Protein AF-A0A223D0R8-F1 (afdb_monomer)

Secondary structure (DSSP, 8-state):
--HHHHHHHHHHHHHHHHHHHHHHHHHHHHHHHHHHH--SEEEEEEETTEEEEEEETTTHHHHHHHHHHHTTPEEEEEETTEEEEE-TTS-EEEEEEEE-SSSEEEEEEEPPPP------

Mean predicted aligned error: 9.28 Å

Radius of gyration: 18.67 Å; Cα contacts (8 Å, |Δi|>4): 162; chains: 1; bounding box: 34×55×40 Å

Nearest PDB structures (foldseek):
  2l8o-assembly1_A  TM=3.567E-01  e=1.574E-01  Cytophaga hutchinsonii ATCC 33406
  3h0w-assembly1_A  TM=5.006E-01  e=3.393E+00  Homo sapiens
  3ep5-assembly1_A  TM=4.896E-01  e=4.773E+00  Homo sapiens
  3ep3-assembly1_A  TM=4.306E-01  e=7.106E+00  Homo sapiens
  1i7c-assembly1_A  TM=3.889E-01  e=9.443E+00  Homo sapiens

Foldseek 3Di:
DPVVVVVVVVVVVVVVVVVVVVLVVLVVVQVVVCVVVVPQKDWRDDDPFWTKMKGWPVCQVVVVQVVVVVVQWHWDDDDPQKTWTAHPVGDIKIKGWADDDPTIIMIITTHPDPPPCPDD

Sequence (120 aa):
MVKKCTGVILLVVILLAIGLMFAMANQKFAAGVALFTGAEQVLVAESEHGSTYLVRAEQGMEWIKAHLAEQGWAYTDQMGAELLFERADGQRLHASVRRWARYFQEVQIEIPEAVTSTGM

Structure (mmCIF, N/CA/C/O backbone):
data_AF-A0A223D0R8-F1
#
_entry.id   AF-A0A223D0R8-F1
#
loop_
_atom_site.group_PDB
_atom_site.id
_atom_site.type_symbol
_atom_site.label_atom_id
_atom_site.label_alt_id
_atom_site.label_comp_id
_atom_site.label_asym_id
_atom_site.label_entity_id
_atom_site.label_seq_id
_atom_site.pdbx_PDB_ins_code
_atom_site.Cartn_x
_atom_site.Cartn_y
_atom_site.Cartn_z
_atom_site.occupancy
_atom_site.B_iso_or_equiv
_atom_site.auth_seq_id
_atom_site.auth_comp_id
_atom_site.auth_asym_id
_atom_site.auth_atom_id
_atom_site.pdbx_PDB_model_num
ATOM 1 N N . MET A 1 1 ? 7.899 42.728 -20.635 1.00 50.47 1 MET A N 1
ATOM 2 C CA . MET A 1 1 ? 7.835 42.012 -19.337 1.00 50.47 1 MET A CA 1
ATOM 3 C C . MET A 1 1 ? 7.552 40.502 -19.435 1.00 50.47 1 MET A C 1
ATOM 5 O O . MET A 1 1 ? 7.540 39.854 -18.403 1.00 50.47 1 MET A O 1
ATOM 9 N N . VAL A 1 2 ? 7.423 39.896 -20.627 1.00 55.12 2 VAL A N 1
ATOM 10 C CA . VAL A 1 2 ? 6.989 38.484 -20.776 1.00 55.12 2 VAL A CA 1
ATOM 11 C C . VAL A 1 2 ? 8.133 37.449 -20.672 1.00 55.12 2 VAL A C 1
ATOM 13 O O . VAL A 1 2 ? 7.915 36.338 -20.204 1.00 55.12 2 VAL A O 1
ATOM 16 N N . LYS A 1 3 ? 9.382 37.814 -21.010 1.00 54.81 3 LYS A N 1
ATOM 17 C CA . LYS A 1 3 ? 10.530 36.876 -21.055 1.00 54.81 3 LYS A CA 1
ATOM 18 C C . LYS A 1 3 ? 10.993 36.324 -19.694 1.00 54.81 3 LYS A C 1
ATOM 20 O O . LYS A 1 3 ? 11.609 35.266 -19.658 1.00 54.81 3 LYS A O 1
ATOM 25 N N . LYS A 1 4 ? 10.720 37.016 -18.579 1.00 55.34 4 LYS A N 1
ATOM 26 C CA . LYS A 1 4 ? 11.151 36.567 -17.237 1.00 55.34 4 LYS A CA 1
ATOM 27 C C . LYS A 1 4 ? 10.276 35.435 -16.682 1.00 55.34 4 LYS A C 1
ATOM 29 O O . LYS A 1 4 ? 10.776 34.607 -15.933 1.00 55.34 4 LYS A O 1
ATOM 34 N N . CYS A 1 5 ? 9.007 35.357 -17.090 1.00 60.81 5 CYS A N 1
ATOM 35 C CA . CYS A 1 5 ? 8.093 34.304 -16.635 1.00 60.81 5 CYS A CA 1
ATOM 36 C C . CYS A 1 5 ? 8.374 32.959 -17.320 1.00 60.81 5 CYS A C 1
ATOM 38 O O . CYS A 1 5 ? 8.237 31.914 -16.697 1.00 60.81 5 CYS A O 1
ATOM 40 N N . THR A 1 6 ? 8.842 32.970 -18.572 1.00 71.38 6 THR A N 1
ATOM 41 C CA . THR A 1 6 ? 9.115 31.744 -19.338 1.00 71.38 6 THR A CA 1
ATOM 42 C C . THR A 1 6 ? 10.253 30.917 -18.733 1.00 71.38 6 THR A C 1
ATOM 44 O O . THR A 1 6 ? 10.165 29.694 -18.698 1.00 71.38 6 THR A O 1
ATOM 47 N N . GLY A 1 7 ? 11.293 31.574 -18.204 1.00 76.56 7 GLY A N 1
ATOM 48 C CA . GLY A 1 7 ? 12.410 30.895 -17.537 1.00 76.56 7 GLY A CA 1
ATOM 49 C C . GLY A 1 7 ? 12.016 30.238 -16.211 1.00 76.56 7 GLY A C 1
ATOM 50 O O . GLY A 1 7 ? 12.454 29.128 -15.927 1.00 76.56 7 GLY A O 1
ATOM 51 N N . VAL A 1 8 ? 11.142 30.883 -15.431 1.00 81.88 8 VAL A N 1
ATOM 52 C CA . VAL A 1 8 ? 10.629 30.324 -14.168 1.00 81.88 8 VAL A CA 1
ATOM 53 C C . VAL A 1 8 ? 9.711 29.133 -14.438 1.00 81.88 8 VAL A C 1
ATOM 55 O O . VAL A 1 8 ? 9.850 28.102 -13.790 1.00 81.88 8 VAL A O 1
ATOM 58 N N . ILE A 1 9 ? 8.830 29.233 -15.438 1.00 84.25 9 ILE A N 1
ATOM 59 C CA . ILE A 1 9 ? 7.956 28.121 -15.842 1.00 84.25 9 ILE A CA 1
ATOM 60 C C . ILE A 1 9 ? 8.793 26.917 -16.293 1.00 84.25 9 ILE A C 1
ATOM 62 O O . ILE A 1 9 ? 8.538 25.800 -15.854 1.00 84.25 9 ILE A O 1
ATOM 66 N N . LEU A 1 10 ? 9.826 27.137 -17.113 1.00 86.50 10 LEU A N 1
ATOM 67 C CA . LEU A 1 10 ? 10.715 26.064 -17.562 1.00 86.50 10 LEU A CA 1
ATOM 68 C C . LEU A 1 10 ? 11.435 25.385 -16.387 1.00 86.50 10 LEU A C 1
ATOM 70 O O . LEU A 1 10 ? 11.504 24.159 -16.341 1.00 86.50 10 LEU A O 1
ATOM 74 N N . LEU A 1 11 ? 11.931 26.164 -15.421 1.00 86.06 11 LEU A N 1
ATOM 75 C CA . LEU A 1 11 ? 12.580 25.628 -14.224 1.00 86.06 11 LEU A CA 1
ATOM 76 C C . LEU A 1 11 ? 11.616 24.774 -13.388 1.00 86.06 11 LEU A C 1
ATOM 78 O O . LEU A 1 11 ? 11.981 23.676 -12.978 1.00 86.06 11 LEU A O 1
ATOM 82 N N . VAL A 1 12 ? 10.383 25.241 -13.174 1.00 87.19 12 VAL A N 1
ATOM 83 C CA . VAL A 1 12 ? 9.355 24.485 -12.441 1.00 87.19 12 VAL A CA 1
ATOM 84 C C . VAL A 1 12 ? 9.051 23.162 -13.141 1.00 87.19 12 VAL A C 1
ATOM 86 O O . VAL A 1 12 ? 9.009 22.125 -12.487 1.00 87.19 12 VAL A O 1
ATOM 89 N N . VAL 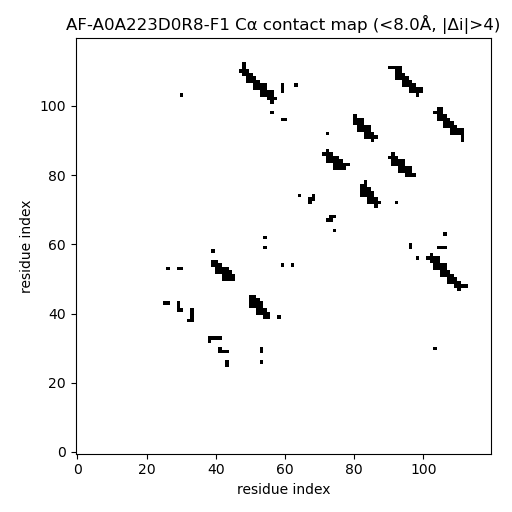A 1 13 ? 8.918 23.162 -14.469 1.00 86.62 13 VAL A N 1
ATOM 90 C CA . VAL A 1 13 ? 8.682 21.931 -15.240 1.00 86.62 13 VAL A CA 1
ATOM 91 C C . VAL A 1 13 ? 9.843 20.942 -15.094 1.00 86.62 13 VAL A C 1
ATOM 93 O O . VAL A 1 13 ? 9.603 19.751 -14.905 1.00 86.62 13 VAL A O 1
ATOM 96 N N . ILE A 1 14 ? 11.093 21.415 -15.128 1.00 86.69 14 ILE A N 1
ATOM 97 C CA . ILE A 1 14 ? 12.275 20.559 -14.928 1.00 86.69 14 ILE A CA 1
ATOM 98 C C . ILE A 1 14 ? 12.273 19.952 -13.522 1.00 86.69 14 ILE A C 1
ATOM 100 O O . ILE A 1 14 ? 12.487 18.750 -13.376 1.00 86.69 14 ILE A O 1
ATOM 104 N N . LEU A 1 15 ? 11.999 20.756 -12.494 1.00 86.12 15 LEU A N 1
ATOM 105 C CA . LEU A 1 15 ? 11.946 20.279 -11.111 1.00 86.12 15 LEU A CA 1
ATOM 106 C C . LEU A 1 15 ? 10.835 19.239 -10.909 1.00 86.12 15 LEU A C 1
ATOM 108 O O . LEU A 1 15 ? 11.077 18.204 -10.289 1.00 86.12 15 LEU A O 1
ATOM 112 N N . LEU A 1 16 ? 9.655 19.460 -11.498 1.00 81.12 16 LEU A N 1
ATOM 113 C CA . LEU A 1 16 ? 8.557 18.490 -11.483 1.00 81.12 16 LEU A CA 1
ATOM 114 C C . LEU A 1 16 ? 8.941 17.183 -12.190 1.00 81.12 16 LEU A C 1
ATOM 116 O O . LEU A 1 16 ? 8.691 16.102 -11.662 1.00 81.12 16 LEU A O 1
ATOM 120 N N . ALA A 1 17 ? 9.592 17.266 -13.354 1.00 77.94 17 ALA A N 1
ATOM 121 C CA . ALA A 1 17 ? 10.035 16.088 -14.097 1.00 77.94 17 ALA A CA 1
ATOM 122 C C . ALA A 1 17 ? 11.076 15.269 -13.317 1.00 77.94 17 ALA A C 1
ATOM 124 O O . ALA A 1 17 ? 10.998 14.041 -13.288 1.00 77.94 17 ALA A O 1
ATOM 125 N N . ILE A 1 18 ? 12.023 15.935 -12.647 1.00 81.25 18 ILE A N 1
ATOM 126 C CA . ILE A 1 18 ? 13.013 15.276 -11.787 1.00 81.25 18 ILE A CA 1
ATOM 127 C C . ILE A 1 18 ? 12.319 14.567 -10.621 1.00 81.25 18 ILE A C 1
ATOM 129 O O . ILE A 1 18 ? 12.581 13.385 -10.398 1.00 81.25 18 ILE A O 1
ATOM 133 N N . GLY A 1 19 ? 11.394 15.238 -9.928 1.00 75.06 19 GLY A N 1
ATOM 134 C CA . GLY A 1 19 ? 10.620 14.627 -8.842 1.00 75.06 19 GLY A CA 1
ATOM 135 C C . GLY A 1 19 ? 9.865 13.370 -9.291 1.00 75.06 19 GLY A C 1
ATOM 136 O O . GLY A 1 19 ? 9.923 12.336 -8.624 1.00 75.06 19 GLY A O 1
ATOM 137 N N . LEU A 1 20 ? 9.246 13.418 -10.475 1.00 75.38 20 LEU A N 1
ATOM 138 C CA . LEU A 1 20 ? 8.537 12.276 -11.055 1.00 75.38 20 LEU A CA 1
ATOM 139 C C . LEU A 1 20 ? 9.475 11.089 -11.343 1.00 75.38 20 LEU A C 1
ATOM 141 O O . LEU A 1 20 ? 9.122 9.933 -11.098 1.00 75.38 20 LEU A O 1
ATOM 145 N N . MET A 1 21 ? 10.683 11.365 -11.847 1.00 73.50 21 MET A N 1
ATOM 146 C CA . MET A 1 21 ? 11.691 10.334 -12.107 1.00 73.50 21 MET A CA 1
ATOM 147 C C . MET A 1 21 ? 12.162 9.655 -10.817 1.00 73.50 21 MET A C 1
ATOM 149 O O . MET A 1 21 ? 12.273 8.429 -10.793 1.00 73.50 21 MET A O 1
ATOM 153 N N . PHE A 1 22 ? 12.384 10.417 -9.741 1.00 74.75 22 PHE A N 1
ATOM 154 C CA . PHE A 1 22 ? 12.760 9.861 -8.437 1.00 74.75 22 PHE A CA 1
ATOM 155 C C . PHE A 1 22 ? 11.661 8.974 -7.842 1.00 74.75 22 PHE A C 1
ATOM 157 O O . PHE A 1 22 ? 11.956 7.867 -7.389 1.00 74.75 22 PHE A O 1
ATOM 164 N N . ALA A 1 23 ? 10.397 9.402 -7.910 1.00 69.38 23 ALA A N 1
ATOM 165 C CA . ALA A 1 23 ? 9.268 8.608 -7.423 1.00 69.38 23 ALA A CA 1
ATOM 166 C C . ALA A 1 23 ? 9.161 7.251 -8.148 1.00 69.38 23 ALA A C 1
ATOM 168 O O . ALA A 1 23 ? 9.056 6.200 -7.512 1.00 69.38 23 ALA A O 1
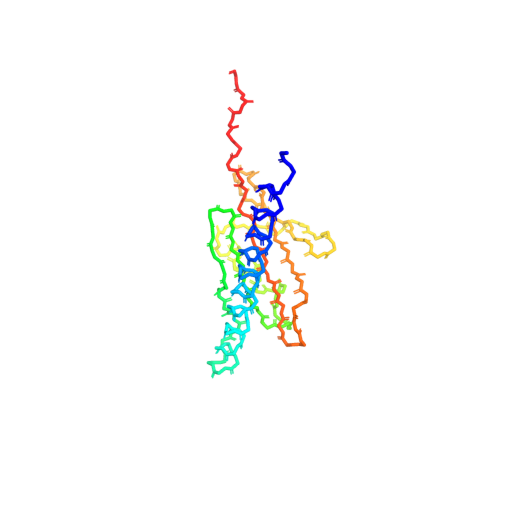ATOM 169 N N . MET A 1 24 ? 9.277 7.251 -9.481 1.00 72.44 24 MET A N 1
ATOM 170 C CA . MET A 1 24 ? 9.259 6.012 -10.268 1.00 72.44 24 MET A CA 1
ATOM 171 C C . MET A 1 24 ? 10.490 5.130 -10.035 1.00 72.44 24 MET A C 1
ATOM 173 O O . MET A 1 24 ? 10.380 3.902 -10.063 1.00 72.44 24 MET A O 1
ATOM 177 N N . ALA A 1 25 ? 11.668 5.725 -9.833 1.00 75.62 25 ALA A N 1
ATOM 178 C CA . ALA A 1 25 ? 12.887 4.978 -9.539 1.00 75.62 25 ALA A CA 1
ATOM 179 C C . ALA A 1 25 ? 12.778 4.240 -8.199 1.00 75.62 25 ALA A C 1
ATOM 181 O O . ALA A 1 25 ? 13.151 3.070 -8.124 1.00 75.62 25 ALA A O 1
ATOM 182 N N . ASN A 1 26 ? 12.198 4.884 -7.182 1.00 79.25 26 ASN A N 1
ATOM 183 C CA . ASN A 1 26 ? 12.024 4.295 -5.858 1.00 79.25 26 ASN A CA 1
ATOM 184 C C . ASN A 1 26 ? 11.103 3.062 -5.892 1.00 79.25 26 ASN A C 1
ATOM 186 O O . ASN A 1 26 ? 11.455 2.004 -5.379 1.00 79.25 26 ASN A O 1
ATOM 190 N N . GLN A 1 27 ? 9.974 3.146 -6.604 1.00 76.75 27 GLN A N 1
ATOM 191 C CA . GLN A 1 27 ? 9.073 2.002 -6.799 1.00 76.75 27 GLN A CA 1
ATOM 192 C C . GLN A 1 27 ? 9.741 0.828 -7.524 1.00 76.75 27 GLN A C 1
ATOM 194 O O . GLN A 1 27 ? 9.606 -0.325 -7.117 1.00 76.75 27 GLN A O 1
ATOM 199 N N . LYS A 1 28 ? 10.498 1.106 -8.593 1.00 80.06 28 LYS A N 1
ATOM 200 C CA . LYS A 1 28 ? 11.228 0.066 -9.336 1.00 80.06 28 LYS A CA 1
ATOM 201 C C . LYS A 1 28 ? 12.321 -0.581 -8.492 1.00 80.06 28 LYS A C 1
ATOM 203 O O . LYS A 1 28 ? 12.502 -1.794 -8.568 1.00 80.06 28 LYS A O 1
ATOM 208 N N . PHE A 1 29 ? 13.027 0.212 -7.691 1.00 79.69 29 PHE A N 1
ATOM 209 C CA . PHE A 1 29 ? 14.031 -0.286 -6.761 1.00 79.69 29 PHE A CA 1
ATOM 210 C C . PHE A 1 29 ? 13.398 -1.180 -5.690 1.00 79.69 29 PHE A C 1
ATOM 212 O O . PHE A 1 29 ? 13.839 -2.313 -5.518 1.00 79.69 29 PHE A O 1
ATOM 219 N N . ALA A 1 30 ? 12.313 -0.731 -5.054 1.00 77.75 30 ALA A N 1
ATOM 220 C CA . ALA A 1 30 ? 11.563 -1.509 -4.069 1.00 77.75 30 ALA A CA 1
ATOM 221 C C . ALA A 1 30 ? 11.053 -2.845 -4.641 1.00 77.75 30 ALA A C 1
ATOM 223 O O . ALA A 1 30 ? 11.215 -3.888 -4.010 1.00 77.75 30 ALA A O 1
ATOM 224 N N . ALA A 1 31 ? 10.524 -2.846 -5.870 1.00 77.88 31 ALA A N 1
ATOM 225 C CA . ALA A 1 31 ? 10.137 -4.075 -6.562 1.00 77.88 31 ALA A CA 1
ATOM 226 C C . ALA A 1 31 ? 11.337 -5.008 -6.819 1.00 77.88 31 ALA A C 1
ATOM 228 O O . ALA A 1 31 ? 11.227 -6.222 -6.658 1.00 77.88 31 ALA A O 1
ATOM 229 N N . GLY A 1 32 ? 12.494 -4.453 -7.195 1.00 76.81 32 GLY A N 1
ATOM 230 C CA . GLY A 1 32 ? 13.736 -5.211 -7.359 1.00 76.81 32 GLY A CA 1
ATOM 231 C C . GLY A 1 32 ? 14.210 -5.852 -6.053 1.00 76.81 32 GLY A C 1
ATOM 232 O O . GLY A 1 32 ? 14.554 -7.033 -6.043 1.00 76.81 32 GLY A O 1
ATOM 233 N N . VAL A 1 33 ? 14.156 -5.107 -4.945 1.00 77.88 33 VAL A N 1
ATOM 234 C CA . VAL A 1 33 ? 14.462 -5.617 -3.601 1.00 77.88 33 VAL A CA 1
ATOM 235 C C . VAL A 1 33 ? 13.502 -6.744 -3.229 1.00 77.88 33 VAL A C 1
ATOM 237 O O . VAL A 1 33 ? 13.970 -7.810 -2.847 1.00 77.88 33 VAL A O 1
ATOM 240 N N . ALA A 1 34 ? 12.192 -6.565 -3.417 1.00 82.19 34 ALA A N 1
ATOM 241 C CA . ALA A 1 34 ? 11.188 -7.589 -3.117 1.00 82.19 34 ALA A CA 1
ATOM 242 C C . ALA A 1 34 ? 11.404 -8.892 -3.906 1.00 82.19 34 ALA A C 1
ATOM 244 O O . ALA A 1 34 ? 11.245 -9.994 -3.377 1.00 82.19 34 ALA A O 1
ATOM 245 N N . LEU A 1 35 ? 11.786 -8.782 -5.183 1.00 81.69 35 LEU A N 1
ATOM 246 C CA . LEU A 1 35 ? 12.120 -9.942 -6.010 1.00 81.69 35 LEU A CA 1
ATOM 247 C C . LEU A 1 35 ? 13.387 -10.649 -5.525 1.00 81.69 35 LEU A C 1
ATOM 249 O O . LEU A 1 35 ? 13.425 -11.876 -5.532 1.00 81.69 35 LEU A O 1
ATOM 253 N N . PHE A 1 36 ? 14.403 -9.893 -5.109 1.00 79.94 36 PHE A N 1
ATOM 254 C CA . PHE A 1 36 ? 15.681 -10.444 -4.663 1.00 79.94 36 PHE A CA 1
ATOM 255 C C . PHE A 1 36 ? 15.594 -11.099 -3.280 1.00 79.94 36 PHE A C 1
ATOM 257 O O . PHE A 1 36 ? 16.137 -12.180 -3.076 1.00 79.94 36 PHE A O 1
ATOM 264 N N . THR A 1 37 ? 14.911 -10.459 -2.330 1.00 81.81 37 THR A N 1
ATOM 265 C CA . THR A 1 37 ? 14.786 -10.948 -0.947 1.00 81.81 37 THR A CA 1
ATOM 266 C C . THR A 1 37 ? 13.659 -11.958 -0.771 1.00 81.81 37 THR A C 1
ATOM 268 O O . THR A 1 37 ? 13.582 -12.611 0.265 1.00 81.81 37 THR A O 1
ATOM 271 N N . GLY A 1 38 ? 12.765 -12.074 -1.755 1.00 80.56 38 GLY A N 1
ATOM 272 C CA . GLY A 1 38 ? 11.549 -12.864 -1.625 1.00 80.56 38 GLY A CA 1
ATOM 273 C C . GLY A 1 38 ? 10.476 -12.196 -0.763 1.00 80.56 38 GLY A C 1
ATOM 274 O O . GLY A 1 38 ? 9.451 -12.828 -0.532 1.00 80.56 38 GLY A O 1
ATOM 275 N N . ALA A 1 39 ? 10.661 -10.939 -0.336 1.00 82.00 39 ALA A N 1
ATOM 276 C CA . ALA A 1 39 ? 9.683 -10.233 0.487 1.00 82.00 39 ALA A CA 1
ATOM 277 C C . ALA A 1 39 ? 8.292 -10.219 -0.170 1.00 82.00 39 ALA A C 1
ATOM 279 O O . ALA A 1 39 ? 8.154 -10.062 -1.391 1.00 82.00 39 ALA A O 1
ATOM 280 N N . GLU A 1 40 ? 7.260 -10.419 0.647 1.00 86.00 40 GLU A N 1
ATOM 281 C CA . GLU A 1 40 ? 5.860 -10.388 0.213 1.00 86.00 40 GLU A CA 1
ATOM 282 C C . GLU A 1 40 ? 5.362 -8.948 0.042 1.00 86.00 40 GLU A C 1
ATOM 284 O O . GLU A 1 40 ? 4.574 -8.666 -0.865 1.00 86.00 40 GLU A O 1
ATOM 289 N N . GLN A 1 41 ? 5.913 -8.031 0.841 1.00 87.69 41 GLN A N 1
ATOM 290 C CA . GLN A 1 41 ? 5.627 -6.607 0.847 1.00 87.69 41 GLN A CA 1
ATOM 291 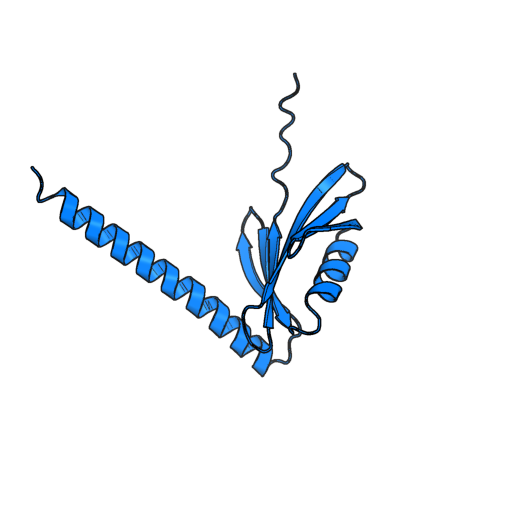C C . GLN A 1 41 ? 6.892 -5.762 1.037 1.00 87.69 41 GLN A C 1
ATOM 293 O O . GLN A 1 41 ? 7.834 -6.162 1.722 1.00 87.69 41 GLN A O 1
ATOM 298 N N . VAL A 1 42 ? 6.895 -4.556 0.471 1.00 90.44 42 VAL A N 1
ATOM 299 C CA . VAL A 1 42 ? 7.934 -3.541 0.686 1.00 90.44 42 VAL A CA 1
ATOM 300 C C . VAL A 1 42 ? 7.285 -2.168 0.822 1.00 90.44 42 VAL A C 1
ATOM 302 O O . VAL A 1 42 ? 6.481 -1.776 -0.024 1.00 90.44 42 VAL A O 1
ATOM 305 N N . LEU A 1 43 ? 7.650 -1.427 1.871 1.00 89.31 43 LEU A N 1
ATOM 306 C CA . LEU A 1 43 ? 7.271 -0.025 2.039 1.00 89.31 43 LEU A CA 1
ATOM 307 C C . LEU A 1 43 ? 8.012 0.830 1.003 1.00 89.31 43 LEU A C 1
ATOM 309 O O . LEU A 1 43 ? 9.238 0.796 0.914 1.00 89.31 43 LEU A O 1
ATOM 313 N N . VAL A 1 44 ? 7.259 1.586 0.211 1.00 88.56 44 VAL A N 1
ATOM 314 C CA . VAL A 1 44 ? 7.789 2.455 -0.847 1.00 88.56 44 VAL A CA 1
ATOM 315 C C . VAL A 1 44 ? 7.828 3.906 -0.402 1.00 88.56 44 VAL A C 1
ATOM 317 O O . VAL A 1 44 ? 8.781 4.621 -0.708 1.00 88.56 44 VAL A O 1
ATOM 320 N N . ALA A 1 45 ? 6.776 4.354 0.271 1.00 86.56 45 ALA A N 1
ATOM 321 C CA . ALA A 1 45 ? 6.656 5.724 0.733 1.00 86.56 45 ALA A CA 1
ATOM 322 C C . ALA A 1 45 ? 5.878 5.758 2.041 1.00 86.56 45 ALA A C 1
ATOM 324 O O . ALA A 1 45 ? 4.913 5.018 2.215 1.00 86.56 45 ALA A O 1
ATOM 325 N N . GLU A 1 46 ? 6.290 6.644 2.931 1.00 87.62 46 GLU A N 1
ATOM 326 C CA . GLU A 1 46 ? 5.617 6.919 4.188 1.00 87.62 46 GLU A CA 1
ATOM 327 C C . GLU A 1 46 ? 5.577 8.431 4.375 1.00 87.62 46 GLU A C 1
ATOM 329 O O . GLU A 1 46 ? 6.541 9.138 4.070 1.00 87.62 46 GLU A O 1
ATOM 334 N N . SER A 1 47 ? 4.425 8.925 4.800 1.00 85.75 47 SER A N 1
ATOM 335 C CA . SER A 1 47 ? 4.151 10.338 5.010 1.00 85.75 47 SER A CA 1
ATOM 336 C C . SER A 1 47 ? 3.142 10.498 6.141 1.00 85.75 47 SER A C 1
ATOM 338 O O . SER A 1 47 ? 2.486 9.536 6.535 1.00 85.75 47 SER A O 1
ATOM 340 N N . GLU A 1 48 ? 2.963 11.726 6.619 1.00 81.75 48 GLU A N 1
ATOM 341 C CA . GLU A 1 48 ? 1.937 12.048 7.621 1.00 81.75 48 GLU A CA 1
ATOM 342 C C . GLU A 1 48 ? 0.511 11.736 7.133 1.00 81.75 48 GLU A C 1
ATOM 344 O O . GLU A 1 48 ? -0.378 11.491 7.942 1.00 81.75 48 GLU A O 1
ATOM 349 N N . HIS A 1 49 ? 0.300 11.696 5.815 1.00 80.62 49 HIS A N 1
ATOM 350 C CA . HIS A 1 49 ? -0.999 11.423 5.198 1.00 80.62 49 HIS A CA 1
ATOM 351 C C . HIS A 1 49 ? -1.249 9.934 4.936 1.00 80.62 49 HIS A C 1
ATOM 353 O O . HIS A 1 49 ? -2.354 9.552 4.555 1.00 80.62 49 HIS A O 1
ATOM 359 N N . GLY A 1 50 ? -0.236 9.080 5.103 1.00 87.69 50 GLY A N 1
ATOM 360 C CA . GLY A 1 50 ? -0.372 7.675 4.755 1.00 87.69 50 GLY A CA 1
ATOM 361 C C . GLY A 1 50 ? 0.899 6.984 4.298 1.00 87.69 50 GLY A C 1
ATOM 362 O O . GLY A 1 50 ? 1.980 7.573 4.196 1.00 87.69 50 GLY A O 1
ATOM 363 N N . SER A 1 51 ? 0.730 5.710 3.964 1.00 91.75 51 SER A N 1
ATOM 364 C CA . SER A 1 51 ? 1.804 4.804 3.569 1.00 91.75 51 SER A CA 1
ATOM 365 C C . SER A 1 51 ? 1.474 4.120 2.246 1.00 91.75 51 SER A C 1
ATOM 367 O O . SER A 1 51 ? 0.331 3.763 1.974 1.00 91.75 51 SER A O 1
ATOM 369 N N . THR A 1 52 ? 2.488 3.905 1.413 1.00 92.38 52 THR A N 1
ATOM 370 C CA . THR A 1 52 ? 2.386 3.165 0.153 1.00 92.38 52 THR A CA 1
ATOM 371 C C . THR A 1 52 ? 3.287 1.944 0.195 1.00 92.38 52 THR A C 1
ATOM 373 O O . THR A 1 52 ? 4.493 2.060 0.415 1.00 92.38 52 THR A O 1
ATOM 376 N N . TYR A 1 53 ? 2.714 0.784 -0.100 1.00 92.75 53 TYR A N 1
ATOM 377 C CA . TYR A 1 53 ? 3.394 -0.501 -0.149 1.00 92.75 53 TYR A CA 1
ATOM 378 C C . TYR A 1 53 ? 3.330 -1.095 -1.552 1.00 92.75 53 TYR A C 1
ATOM 380 O O . TYR A 1 53 ? 2.351 -0.919 -2.275 1.00 92.75 53 TYR A O 1
ATOM 388 N N . LEU A 1 54 ? 4.358 -1.852 -1.922 1.00 92.81 54 LEU A N 1
ATOM 389 C CA . LEU A 1 54 ? 4.283 -2.817 -3.013 1.00 92.81 54 LEU A CA 1
ATOM 390 C C . LEU A 1 54 ? 4.126 -4.204 -2.417 1.00 92.81 54 LEU A C 1
ATOM 392 O O . LEU A 1 54 ? 4.946 -4.617 -1.604 1.00 92.81 54 LEU A O 1
ATOM 396 N N . VAL A 1 55 ? 3.092 -4.915 -2.848 1.00 92.62 55 VAL A N 1
ATOM 397 C CA . VAL A 1 55 ? 2.735 -6.251 -2.362 1.00 92.62 55 VAL A CA 1
ATOM 398 C C . VAL A 1 55 ? 2.630 -7.195 -3.549 1.00 92.62 55 VAL A C 1
ATOM 400 O O . VAL A 1 55 ? 2.291 -6.775 -4.661 1.00 92.62 55 VAL A O 1
ATOM 403 N N . ARG A 1 56 ? 2.922 -8.482 -3.358 1.00 90.38 56 ARG A N 1
ATOM 404 C CA . ARG A 1 56 ? 2.712 -9.487 -4.410 1.00 90.38 56 ARG A CA 1
ATOM 405 C C . ARG A 1 56 ? 1.253 -9.492 -4.865 1.00 90.38 56 ARG A C 1
ATOM 407 O O . ARG A 1 56 ? 0.330 -9.460 -4.057 1.00 90.38 56 ARG A O 1
ATOM 414 N N . ALA A 1 57 ? 1.049 -9.542 -6.180 1.00 87.00 57 ALA A N 1
ATOM 415 C CA . ALA A 1 57 ? -0.264 -9.322 -6.789 1.00 87.00 57 ALA A CA 1
ATOM 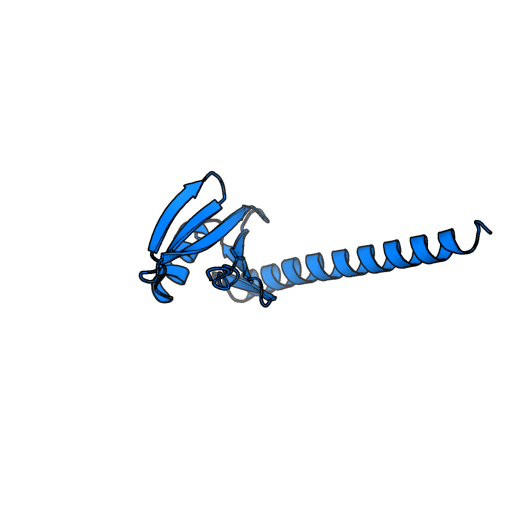416 C C . ALA A 1 57 ? -1.342 -10.337 -6.374 1.00 87.00 57 ALA A C 1
ATOM 418 O O . ALA A 1 57 ? -2.526 -10.040 -6.485 1.00 87.00 57 ALA A O 1
ATOM 419 N N . GLU A 1 58 ? -0.942 -11.521 -5.922 1.00 86.25 58 GLU A N 1
ATOM 420 C CA . GLU A 1 58 ? -1.862 -12.567 -5.465 1.00 86.25 58 GLU A CA 1
ATOM 421 C C . GLU A 1 58 ? -2.316 -12.353 -4.014 1.00 86.25 58 GLU A C 1
ATOM 423 O O . GLU A 1 58 ? -3.321 -12.918 -3.607 1.00 86.25 58 GLU A O 1
ATOM 428 N N . GLN A 1 59 ? -1.612 -11.508 -3.253 1.00 86.44 59 GLN A N 1
ATOM 429 C CA . GLN A 1 59 ? -1.791 -11.358 -1.807 1.00 86.44 59 GLN A CA 1
ATOM 430 C C . GLN A 1 59 ? -2.252 -9.957 -1.384 1.00 86.44 59 GLN A C 1
ATOM 432 O O . GLN A 1 59 ? -2.667 -9.789 -0.243 1.00 86.44 59 GLN A O 1
ATOM 437 N N . GLY A 1 60 ? -2.205 -8.940 -2.256 1.00 85.81 60 GLY A N 1
ATOM 438 C CA . GLY A 1 60 ? -2.372 -7.536 -1.844 1.00 85.81 60 GLY A CA 1
ATOM 439 C C . GLY A 1 60 ? -3.655 -7.240 -1.063 1.00 85.81 60 GLY A C 1
ATOM 440 O O . GLY A 1 60 ? -3.610 -6.513 -0.074 1.00 85.81 60 GLY A O 1
ATOM 441 N N . MET A 1 61 ? -4.776 -7.851 -1.458 1.00 89.44 61 MET A N 1
ATOM 442 C CA . MET A 1 61 ? -6.080 -7.686 -0.802 1.00 89.44 61 MET A CA 1
ATOM 443 C C . MET A 1 61 ? -6.164 -8.370 0.572 1.00 89.44 61 MET A C 1
ATOM 445 O O . MET A 1 61 ? -6.741 -7.824 1.510 1.00 89.44 61 MET A O 1
ATOM 449 N N . GLU A 1 62 ? -5.623 -9.579 0.695 1.00 91.44 62 GLU A N 1
ATOM 450 C CA . GLU A 1 62 ? -5.637 -10.330 1.955 1.00 91.44 62 GLU A CA 1
ATOM 451 C C . GLU A 1 62 ? -4.636 -9.733 2.943 1.00 91.44 62 GLU A C 1
ATOM 453 O O . GLU A 1 62 ? -4.963 -9.514 4.110 1.00 91.44 62 GLU A O 1
ATOM 458 N N . TRP A 1 63 ? -3.453 -9.377 2.438 1.00 92.94 63 TRP A N 1
ATOM 459 C CA . TRP A 1 63 ? -2.394 -8.736 3.198 1.00 92.94 63 TRP A CA 1
ATOM 460 C C . TRP A 1 63 ? -2.870 -7.434 3.841 1.00 92.94 63 TRP A C 1
ATOM 462 O O . TRP A 1 63 ? -2.697 -7.265 5.043 1.00 92.94 63 TRP A O 1
ATOM 472 N N . ILE A 1 64 ? -3.518 -6.534 3.087 1.00 92.88 64 ILE A N 1
ATOM 473 C CA . ILE A 1 64 ? -3.930 -5.239 3.646 1.00 92.88 64 ILE A CA 1
ATOM 474 C C . ILE A 1 64 ? -4.995 -5.389 4.733 1.00 92.88 64 ILE A C 1
ATOM 476 O O . ILE A 1 64 ? -4.943 -4.699 5.749 1.00 92.88 64 ILE A O 1
ATOM 480 N N . LYS A 1 65 ? -5.931 -6.331 4.562 1.0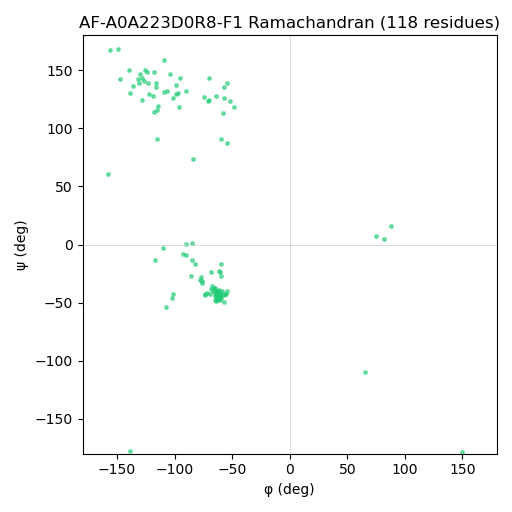0 93.38 65 LYS A N 1
ATOM 481 C CA . LYS A 1 65 ? -6.956 -6.615 5.572 1.00 93.38 65 LYS A CA 1
ATOM 482 C C . LYS A 1 65 ? -6.334 -7.157 6.855 1.00 93.38 65 LYS A C 1
ATOM 484 O O . LYS A 1 65 ? -6.703 -6.699 7.931 1.00 93.38 65 LYS A O 1
ATOM 489 N N . ALA A 1 66 ? -5.382 -8.084 6.744 1.00 93.88 66 ALA A N 1
ATOM 490 C CA . ALA A 1 66 ? -4.661 -8.622 7.895 1.00 93.88 66 ALA A CA 1
ATOM 491 C C . ALA A 1 66 ? -3.804 -7.545 8.583 1.00 93.88 66 ALA A C 1
ATOM 493 O O . ALA A 1 66 ? -3.907 -7.353 9.791 1.00 93.88 66 ALA A O 1
ATOM 494 N N . HIS A 1 67 ? -3.034 -6.785 7.803 1.00 93.56 67 HIS A N 1
ATOM 495 C CA . HIS A 1 67 ? -2.144 -5.737 8.298 1.00 93.56 67 HIS A CA 1
ATOM 496 C C . HIS A 1 67 ? -2.893 -4.640 9.067 1.00 93.56 67 HIS A C 1
ATOM 498 O O . HIS A 1 67 ? -2.442 -4.188 10.117 1.00 93.56 67 HIS A O 1
ATOM 504 N N . LEU A 1 68 ? -4.061 -4.224 8.569 1.00 92.38 68 LEU A N 1
ATOM 505 C CA . LEU A 1 68 ? -4.894 -3.230 9.242 1.00 92.38 68 LEU A CA 1
ATOM 506 C C . LEU A 1 68 ? -5.655 -3.818 10.440 1.00 92.38 68 LEU A C 1
ATOM 508 O O . LEU A 1 68 ? -5.799 -3.138 11.458 1.00 92.38 68 LEU A O 1
ATOM 512 N N . ALA A 1 69 ? -6.063 -5.089 10.383 1.00 93.62 69 ALA A N 1
ATOM 513 C CA . ALA A 1 69 ? -6.665 -5.775 11.525 1.00 93.62 69 ALA A CA 1
ATOM 514 C C . ALA A 1 69 ? -5.709 -5.868 12.725 1.00 93.62 69 ALA A C 1
ATOM 516 O O . ALA A 1 69 ? -6.131 -5.632 13.858 1.00 93.62 69 ALA A O 1
ATOM 517 N N . GLU A 1 70 ? -4.416 -6.118 12.492 1.00 93.31 70 GLU A N 1
ATOM 518 C CA . GLU A 1 70 ? -3.376 -6.094 13.535 1.00 93.31 70 GLU A CA 1
ATOM 519 C C . GLU A 1 70 ? -3.256 -4.724 14.228 1.00 93.31 70 GLU A C 1
ATOM 521 O O . GLU A 1 70 ? -2.898 -4.643 15.402 1.00 93.31 70 GLU A O 1
ATOM 526 N N . GLN A 1 71 ? -3.611 -3.644 13.529 1.00 90.31 71 GLN A N 1
ATOM 527 C CA . GLN A 1 71 ? -3.612 -2.272 14.049 1.00 90.31 71 GLN A CA 1
ATOM 528 C C . GLN A 1 71 ? -4.957 -1.869 14.691 1.00 90.31 71 GLN A C 1
ATOM 530 O O . GLN A 1 71 ? -5.113 -0.756 15.206 1.00 90.31 71 GLN A O 1
ATOM 535 N N . GLY A 1 72 ? -5.928 -2.787 14.715 1.00 91.81 72 GLY A N 1
ATOM 536 C CA . GLY A 1 72 ? -7.249 -2.592 15.307 1.00 91.81 72 GLY A CA 1
ATOM 537 C C . GLY A 1 72 ? -8.287 -1.981 14.366 1.00 91.81 72 GLY A C 1
ATOM 538 O O . GLY A 1 72 ? -9.315 -1.507 14.846 1.00 91.81 72 GLY A O 1
ATOM 539 N N . TRP A 1 73 ? -8.039 -1.979 13.057 1.00 93.69 73 TRP A N 1
ATOM 540 C CA . TRP A 1 73 ? -9.016 -1.571 12.050 1.00 93.69 73 TRP A CA 1
ATOM 541 C C . TRP A 1 73 ? -9.852 -2.768 11.589 1.00 93.69 73 TRP A C 1
ATOM 543 O O . TRP A 1 73 ? -9.317 -3.815 11.233 1.00 93.69 73 TRP A O 1
ATOM 553 N N . ALA A 1 74 ? -11.170 -2.615 11.547 1.00 94.00 74 ALA A N 1
ATOM 554 C CA . ALA A 1 74 ? -12.084 -3.624 11.033 1.00 94.00 74 ALA A CA 1
ATOM 555 C C . ALA A 1 74 ? -12.481 -3.290 9.593 1.00 94.00 74 ALA A C 1
ATOM 557 O O . ALA A 1 74 ? -12.911 -2.178 9.305 1.00 94.00 74 ALA A O 1
ATOM 558 N N . TYR A 1 75 ? -12.357 -4.257 8.686 1.00 93.88 75 TYR A N 1
ATOM 559 C CA . TYR A 1 75 ? -12.842 -4.111 7.313 1.00 93.88 75 TYR A CA 1
ATOM 560 C C . TYR A 1 75 ? -14.368 -3.953 7.297 1.00 93.88 75 TYR A C 1
ATOM 562 O O . TYR A 1 75 ? -15.078 -4.788 7.863 1.00 93.88 75 TYR A O 1
ATOM 570 N N . THR A 1 76 ? -14.857 -2.915 6.624 1.00 93.44 76 THR A N 1
ATOM 571 C CA . THR A 1 76 ? -16.288 -2.605 6.519 1.00 93.44 76 THR A CA 1
ATOM 572 C C . THR A 1 76 ? -16.834 -2.894 5.130 1.00 93.44 76 THR A C 1
ATOM 574 O O . THR A 1 76 ? -17.811 -3.630 5.010 1.00 93.44 76 THR A O 1
ATOM 577 N N . ASP A 1 77 ? -16.222 -2.338 4.082 1.00 92.75 77 ASP A N 1
ATOM 578 C CA . ASP A 1 77 ? -16.759 -2.433 2.720 1.00 92.75 77 ASP A CA 1
ATOM 579 C C . ASP A 1 77 ? -15.677 -2.269 1.638 1.00 92.75 77 ASP A C 1
ATOM 581 O O . ASP A 1 77 ? -14.554 -1.845 1.917 1.00 92.75 77 ASP A O 1
ATOM 585 N N . GLN A 1 78 ? -16.017 -2.595 0.390 1.00 92.00 78 GLN A N 1
ATOM 586 C CA . GLN A 1 78 ? -15.167 -2.408 -0.784 1.00 92.00 78 GLN A CA 1
ATOM 587 C C . GLN A 1 78 ? -15.921 -1.663 -1.891 1.00 92.00 78 GLN A C 1
ATOM 589 O O . GLN A 1 78 ? -16.932 -2.137 -2.408 1.00 92.00 78 GLN A O 1
ATOM 594 N N . MET A 1 79 ? -15.350 -0.546 -2.344 1.00 89.56 79 MET A N 1
ATOM 595 C CA . MET A 1 79 ? -15.849 0.250 -3.465 1.00 89.56 79 MET A CA 1
ATOM 596 C C . MET A 1 79 ? -14.841 0.226 -4.614 1.00 89.56 79 MET A C 1
ATOM 598 O O . MET A 1 79 ? -13.919 1.035 -4.707 1.00 89.56 79 MET A O 1
ATOM 602 N N . GLY A 1 80 ? -15.003 -0.743 -5.516 1.00 86.81 80 GLY A N 1
ATOM 603 C CA . GLY A 1 80 ? -14.082 -0.930 -6.635 1.00 86.81 80 GLY A CA 1
ATOM 604 C C . GLY A 1 80 ? -12.682 -1.326 -6.158 1.00 86.81 80 GLY A C 1
ATOM 605 O O . GLY A 1 80 ? -12.483 -2.459 -5.716 1.00 86.81 80 GLY A O 1
ATOM 606 N N . ALA A 1 81 ? -11.723 -0.407 -6.292 1.00 85.25 81 ALA A N 1
ATOM 607 C CA . ALA A 1 81 ? -10.336 -0.582 -5.849 1.00 85.25 81 ALA A CA 1
ATOM 608 C C . ALA A 1 81 ? -10.079 -0.050 -4.428 1.00 85.25 81 ALA A C 1
ATOM 610 O O . ALA A 1 81 ? -8.993 -0.271 -3.891 1.00 85.25 81 ALA A O 1
ATOM 611 N N . GLU A 1 82 ? -11.051 0.644 -3.837 1.00 91.50 82 GLU A N 1
ATOM 612 C CA . GLU A 1 82 ? -10.970 1.193 -2.487 1.00 91.50 82 GLU A CA 1
ATOM 613 C C . GLU A 1 82 ? -11.596 0.240 -1.470 1.00 91.50 82 GLU A C 1
ATOM 615 O O . GLU A 1 82 ? -12.597 -0.429 -1.730 1.00 91.50 82 GLU A O 1
ATOM 620 N N . LEU A 1 83 ? -10.987 0.191 -0.298 1.00 93.00 83 LEU A N 1
ATOM 621 C CA . LEU A 1 83 ? -11.358 -0.603 0.854 1.00 93.00 83 LEU A CA 1
ATOM 622 C C . LEU A 1 83 ? -11.589 0.350 2.014 1.00 93.00 83 LEU A C 1
ATOM 624 O O . LEU A 1 83 ? -10.739 1.191 2.318 1.00 93.00 83 LEU A O 1
ATOM 628 N N . LEU A 1 84 ? -12.730 0.186 2.663 1.00 93.12 84 LEU A N 1
ATOM 629 C CA . LEU A 1 84 ? -13.084 0.926 3.854 1.00 93.12 84 LEU A CA 1
ATOM 630 C C . LEU A 1 84 ? -12.797 0.093 5.089 1.00 93.12 84 LEU A C 1
ATOM 632 O O . LEU A 1 84 ? -13.100 -1.104 5.152 1.00 93.12 84 LEU A O 1
ATOM 636 N N . PHE A 1 85 ? -12.236 0.772 6.077 1.00 94.25 85 PHE A N 1
ATOM 637 C CA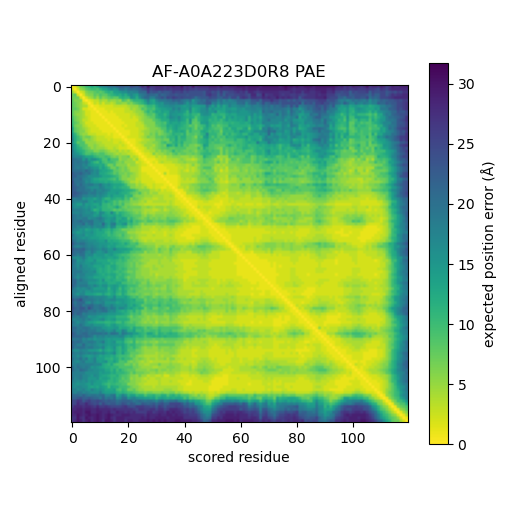 . PHE A 1 85 ? -11.994 0.231 7.393 1.00 94.25 85 PHE A CA 1
ATOM 638 C C . PHE A 1 85 ? -12.532 1.184 8.451 1.00 94.25 85 PHE A C 1
ATOM 640 O O . PHE A 1 85 ? -12.498 2.402 8.285 1.00 94.25 85 PHE A O 1
ATOM 647 N N . GLU A 1 86 ? -13.011 0.631 9.556 1.00 93.19 86 GLU A N 1
ATOM 648 C CA . GLU A 1 86 ? -13.519 1.385 10.694 1.00 93.19 86 GLU A CA 1
ATOM 649 C C . GLU A 1 86 ? -12.916 0.846 11.987 1.00 93.19 86 GLU A C 1
ATOM 651 O O . GLU A 1 86 ? -12.699 -0.357 12.144 1.00 93.19 86 GLU A O 1
ATOM 656 N N . ARG A 1 87 ? -12.616 1.741 12.920 1.00 91.75 87 ARG A N 1
ATOM 657 C CA . ARG A 1 87 ? -12.095 1.396 14.241 1.00 91.75 87 ARG A CA 1
ATOM 658 C C . ARG A 1 87 ? -13.164 1.654 15.302 1.00 91.75 87 ARG A C 1
ATOM 660 O O . ARG A 1 87 ? -14.111 2.400 15.083 1.00 91.75 87 ARG A O 1
ATOM 667 N N . ALA A 1 88 ? -13.034 1.018 16.467 1.00 87.50 88 ALA A N 1
ATOM 668 C CA . ALA A 1 88 ? -14.029 1.096 17.545 1.00 87.50 88 ALA A CA 1
ATOM 669 C C . ALA A 1 88 ? -14.291 2.523 18.081 1.00 87.50 88 ALA A C 1
ATOM 671 O O . ALA A 1 88 ? -15.292 2.750 18.754 1.00 87.50 88 ALA A O 1
ATOM 672 N N . ASP A 1 89 ? -13.402 3.474 17.794 1.00 86.50 89 ASP A N 1
ATOM 673 C CA . ASP A 1 89 ? -13.529 4.900 18.108 1.00 86.50 89 ASP A CA 1
ATOM 674 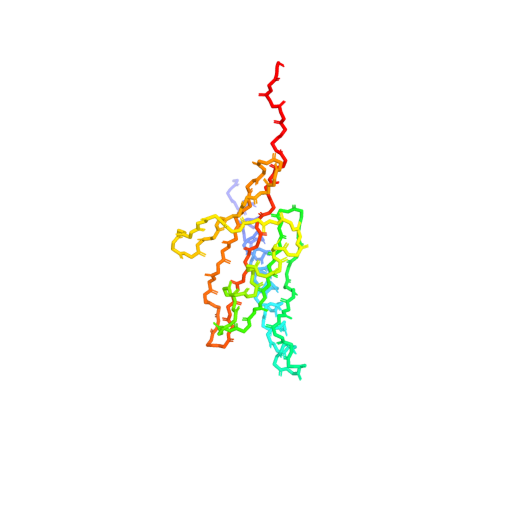C C . ASP A 1 89 ? -14.336 5.694 17.057 1.00 86.50 89 ASP A C 1
ATOM 676 O O . ASP A 1 89 ? -14.508 6.905 17.200 1.00 86.50 89 ASP A O 1
ATOM 680 N N . GLY A 1 90 ? -14.846 5.029 16.015 1.00 85.25 90 GLY A N 1
ATOM 681 C CA . GLY A 1 90 ? -15.597 5.636 14.916 1.00 85.25 90 GLY A CA 1
ATOM 682 C C . GLY A 1 90 ? -14.719 6.273 13.835 1.00 85.25 90 GLY A C 1
ATOM 683 O O . GLY A 1 90 ? -15.252 6.896 12.913 1.00 85.25 90 GLY A O 1
ATOM 684 N N . GLN A 1 91 ? -13.389 6.140 13.915 1.00 88.69 91 GLN A N 1
ATOM 685 C CA . GLN A 1 91 ? -12.500 6.583 12.842 1.00 88.69 91 GLN A CA 1
ATOM 686 C C . GLN A 1 91 ? -12.650 5.682 11.618 1.00 88.69 91 GLN A C 1
ATOM 688 O O . GLN A 1 91 ? -12.804 4.465 11.738 1.00 88.69 91 GLN A O 1
ATOM 693 N N . ARG A 1 92 ? -12.559 6.288 10.431 1.00 89.94 92 ARG A N 1
ATOM 694 C CA . ARG A 1 92 ? -12.625 5.593 9.143 1.00 89.94 92 ARG A CA 1
ATOM 695 C C . ARG A 1 92 ? -11.314 5.741 8.406 1.00 89.94 92 ARG A C 1
ATOM 697 O O . ARG A 1 92 ? -10.786 6.840 8.334 1.00 89.94 92 ARG A O 1
ATOM 704 N N . LEU A 1 93 ? -10.826 4.653 7.839 1.00 90.88 93 LEU A N 1
ATOM 705 C CA . LEU A 1 93 ? -9.597 4.611 7.066 1.00 90.88 93 LEU A CA 1
ATOM 706 C C . LEU A 1 93 ? -9.899 4.076 5.675 1.00 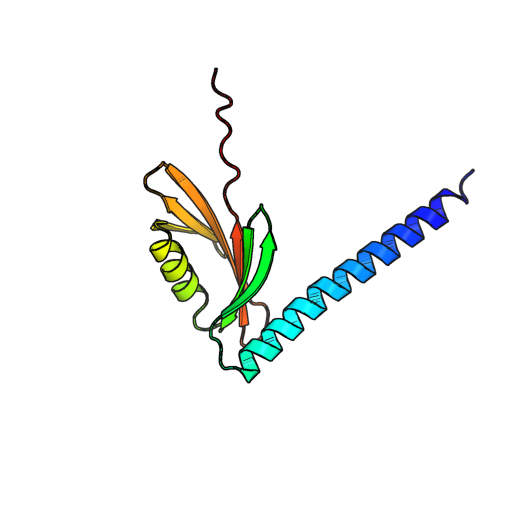90.88 93 LEU A C 1
ATOM 708 O O . LEU A 1 93 ? -10.691 3.147 5.502 1.00 90.88 93 LEU A O 1
ATOM 712 N N . HIS A 1 94 ? -9.266 4.696 4.687 1.00 92.31 94 HIS A N 1
ATOM 713 C CA . HIS A 1 94 ? -9.400 4.327 3.291 1.00 92.31 94 HIS A CA 1
ATOM 714 C C . HIS A 1 94 ? -8.085 3.691 2.850 1.00 92.31 94 HIS A C 1
ATOM 716 O O . HIS A 1 94 ? -7.002 4.219 3.106 1.00 92.31 94 HIS A O 1
ATOM 722 N N . ALA A 1 95 ? -8.168 2.538 2.197 1.00 93.38 95 ALA A N 1
ATOM 723 C CA . ALA A 1 95 ? -7.022 1.942 1.532 1.00 93.38 95 ALA A CA 1
ATOM 724 C C . ALA A 1 95 ? -7.371 1.640 0.080 1.00 93.38 95 ALA A C 1
ATOM 726 O O . ALA A 1 95 ? -8.469 1.178 -0.206 1.00 93.38 95 ALA A O 1
ATOM 727 N N . SER A 1 96 ? -6.449 1.860 -0.848 1.00 93.44 96 SER A N 1
ATOM 728 C CA . SER A 1 96 ? -6.645 1.511 -2.253 1.00 93.44 96 SER A CA 1
ATOM 729 C C . SER A 1 96 ? -5.653 0.444 -2.690 1.00 93.44 96 SER A C 1
ATOM 731 O O . SER A 1 96 ? -4.480 0.467 -2.320 1.00 93.44 96 SER A O 1
ATOM 733 N N . VAL A 1 97 ? -6.129 -0.515 -3.483 1.00 92.81 97 VAL A N 1
ATOM 734 C CA . VAL A 1 97 ? -5.302 -1.573 -4.066 1.00 92.81 97 VAL A CA 1
ATOM 735 C C . VAL A 1 97 ? -5.360 -1.449 -5.578 1.00 92.81 97 VAL A C 1
ATOM 737 O O . VAL A 1 97 ? -6.398 -1.681 -6.199 1.00 92.81 97 VAL A O 1
ATOM 740 N N . ARG A 1 98 ? -4.228 -1.116 -6.202 1.00 92.06 98 ARG A N 1
ATOM 741 C CA . ARG A 1 98 ? -4.128 -0.999 -7.662 1.00 92.06 98 ARG A CA 1
ATOM 742 C C . ARG A 1 98 ? -3.044 -1.894 -8.230 1.00 92.06 98 ARG A C 1
ATOM 744 O O . ARG A 1 98 ? -2.007 -2.134 -7.619 1.00 92.06 98 ARG A O 1
ATOM 751 N N . ARG A 1 99 ? -3.251 -2.379 -9.454 1.00 90.19 99 ARG A N 1
ATOM 752 C CA . ARG A 1 99 ? -2.207 -3.124 -10.161 1.00 90.19 99 ARG A CA 1
ATOM 753 C C . ARG A 1 99 ? -1.094 -2.169 -10.583 1.00 90.19 99 ARG A C 1
ATOM 755 O O . ARG A 1 99 ? -1.352 -1.230 -11.328 1.00 90.19 99 ARG A O 1
ATOM 762 N N . TRP A 1 100 ? 0.135 -2.450 -10.155 1.00 88.00 100 TRP A N 1
ATOM 763 C CA . TRP A 1 100 ? 1.309 -1.660 -10.533 1.00 88.00 100 TRP A CA 1
ATOM 764 C C . TRP A 1 100 ? 2.142 -2.356 -11.613 1.00 88.00 100 TRP A C 1
ATOM 766 O O . TRP A 1 100 ? 2.484 -1.756 -12.629 1.00 88.00 100 TRP A O 1
ATOM 776 N N . ALA A 1 101 ? 2.405 -3.654 -11.447 1.00 86.31 101 ALA A N 1
ATOM 777 C CA . ALA A 1 101 ? 3.104 -4.473 -12.435 1.00 86.31 101 ALA A CA 1
ATOM 778 C C . ALA A 1 101 ? 2.458 -5.857 -12.573 1.00 86.31 101 ALA A C 1
ATOM 780 O O . ALA A 1 101 ? 1.443 -6.176 -11.951 1.00 86.31 101 ALA A O 1
ATOM 781 N N . ARG A 1 102 ? 3.049 -6.717 -13.412 1.00 85.38 102 ARG A N 1
ATOM 782 C CA . ARG A 1 102 ? 2.547 -8.083 -13.620 1.00 85.38 102 ARG A CA 1
ATOM 783 C C . ARG A 1 102 ? 2.424 -8.860 -12.306 1.00 85.38 102 ARG A C 1
ATOM 785 O O . ARG A 1 102 ? 1.409 -9.525 -12.132 1.00 85.38 102 ARG A O 1
ATOM 792 N N . TYR A 1 103 ? 3.426 -8.728 -11.434 1.00 86.88 103 TYR A N 1
ATOM 793 C CA . TYR A 1 103 ? 3.594 -9.506 -10.201 1.00 86.88 103 TYR A CA 1
ATOM 794 C C . TYR A 1 103 ? 3.371 -8.704 -8.915 1.00 86.88 103 TYR A C 1
ATOM 796 O O . TYR A 1 103 ? 3.424 -9.280 -7.834 1.00 86.88 103 TYR A O 1
ATOM 804 N N . PHE A 1 104 ? 3.120 -7.396 -9.023 1.00 90.00 104 PHE A N 1
ATOM 805 C CA . PHE A 1 104 ? 2.984 -6.508 -7.872 1.00 90.00 104 PHE A CA 1
ATOM 806 C C . PHE A 1 104 ? 1.726 -5.649 -7.970 1.00 90.00 104 PHE A C 1
ATOM 808 O O . PHE A 1 104 ? 1.389 -5.114 -9.034 1.00 90.00 104 PHE A O 1
ATOM 815 N N . GLN A 1 105 ? 1.069 -5.498 -6.832 1.00 92.88 105 GLN A N 1
ATOM 816 C CA . GLN A 1 105 ? 0.049 -4.502 -6.561 1.00 92.88 105 GLN A CA 1
ATOM 817 C C . GLN A 1 105 ? 0.654 -3.404 -5.692 1.00 92.88 105 GLN A C 1
ATOM 819 O O . GLN A 1 105 ? 1.539 -3.655 -4.878 1.00 92.88 105 GLN A O 1
ATOM 824 N N . GLU A 1 106 ? 0.185 -2.185 -5.892 1.00 92.56 106 GLU A N 1
ATOM 825 C CA . GLU A 1 106 ? 0.455 -1.079 -4.992 1.00 92.56 106 GLU A CA 1
ATOM 826 C C . GLU A 1 106 ? -0.739 -0.935 -4.053 1.00 92.56 106 GLU A C 1
ATOM 828 O O . GLU A 1 106 ? -1.888 -0.916 -4.505 1.00 92.56 106 GLU A O 1
ATOM 833 N N . VAL A 1 107 ? -0.447 -0.863 -2.761 1.00 93.25 107 VAL A N 1
ATOM 834 C CA . VAL A 1 107 ? -1.425 -0.658 -1.700 1.00 93.25 107 VAL A CA 1
ATOM 835 C C . VAL A 1 107 ? -1.144 0.694 -1.068 1.00 93.25 107 VAL A C 1
ATOM 837 O O . VAL A 1 107 ? -0.054 0.904 -0.538 1.00 93.25 107 VAL A O 1
ATOM 840 N N . GLN A 1 108 ? -2.105 1.607 -1.132 1.00 93.31 108 GLN A N 1
ATOM 841 C CA . GLN A 1 108 ? -2.027 2.901 -0.461 1.00 93.31 108 GLN A CA 1
ATOM 842 C C . GLN A 1 108 ? -2.962 2.888 0.737 1.00 93.31 108 GLN A C 1
ATOM 844 O O . GLN A 1 108 ? -4.105 2.462 0.616 1.00 93.31 108 GLN A O 1
ATOM 849 N N . ILE A 1 109 ? -2.464 3.333 1.881 1.00 93.56 109 ILE A N 1
ATOM 850 C CA . ILE A 1 109 ? -3.208 3.467 3.128 1.00 93.56 109 ILE A CA 1
ATOM 851 C C . ILE A 1 109 ? -3.255 4.954 3.435 1.00 93.56 109 ILE A C 1
ATOM 853 O O . ILE A 1 109 ? -2.202 5.545 3.665 1.00 93.56 109 ILE A O 1
ATOM 857 N N . GLU A 1 110 ? -4.442 5.545 3.431 1.00 90.62 110 GLU A N 1
ATOM 858 C CA . GLU A 1 110 ? -4.644 6.950 3.776 1.00 90.62 110 GLU A CA 1
ATOM 859 C C . GLU A 1 110 ? -5.049 7.042 5.244 1.00 90.62 110 GLU A C 1
ATOM 861 O O . GLU A 1 110 ? -6.067 6.486 5.664 1.00 90.62 110 GLU A O 1
ATOM 866 N N . ILE A 1 111 ? -4.229 7.720 6.047 1.00 81.06 111 ILE A N 1
ATOM 867 C CA . ILE A 1 111 ? -4.554 7.949 7.453 1.00 81.06 111 ILE A CA 1
ATOM 868 C C . ILE A 1 111 ? -5.638 9.029 7.478 1.00 81.06 111 ILE A C 1
ATOM 870 O O . ILE A 1 111 ? -5.428 10.090 6.886 1.00 81.06 111 ILE A O 1
ATOM 874 N N . PRO A 1 112 ? -6.784 8.804 8.146 1.00 69.19 112 PRO A N 1
ATOM 875 C CA . PRO A 1 112 ? -7.768 9.860 8.294 1.00 69.19 112 PRO A CA 1
ATOM 876 C C . PRO A 1 112 ? -7.119 11.059 8.972 1.00 69.19 112 PRO A C 1
ATOM 878 O O . PRO A 1 112 ? -6.555 10.929 10.062 1.00 69.19 112 PRO A O 1
ATOM 881 N N . GLU A 1 113 ? -7.223 12.235 8.347 1.00 61.62 113 GLU A N 1
ATOM 882 C CA . GLU A 1 113 ? -6.969 13.480 9.060 1.00 61.62 113 GLU A CA 1
ATOM 883 C C . GLU A 1 113 ? -7.825 13.432 10.321 1.00 61.62 113 GLU A C 1
ATOM 885 O O . GLU A 1 113 ? -9.036 13.196 10.245 1.00 61.62 113 GLU A O 1
ATOM 890 N N . ALA A 1 114 ? -7.188 13.566 11.490 1.00 54.72 114 ALA A N 1
ATOM 891 C CA . ALA A 1 114 ? -7.917 13.641 12.740 1.00 54.72 114 ALA A CA 1
ATOM 892 C C . ALA A 1 114 ? -9.021 14.674 12.529 1.00 54.72 114 ALA A C 1
ATOM 894 O O . ALA A 1 114 ? -8.717 15.825 12.203 1.00 54.72 114 ALA A O 1
ATOM 895 N N . VAL A 1 115 ? -10.283 14.245 12.648 1.00 50.25 115 VAL A N 1
ATOM 896 C CA . VAL A 1 115 ? -11.429 15.147 12.629 1.00 50.25 115 VAL A CA 1
ATOM 897 C C . VAL A 1 115 ? -11.197 16.076 13.806 1.00 50.25 115 VAL A C 1
ATOM 899 O O . VAL A 1 115 ? -11.534 15.765 14.947 1.00 50.25 115 VAL A O 1
ATOM 902 N N . THR A 1 116 ? -10.521 17.193 13.548 1.00 41.66 116 THR A N 1
ATOM 903 C CA . THR A 1 116 ? -10.433 18.293 14.483 1.00 41.66 116 THR A CA 1
ATOM 904 C C . THR A 1 116 ? -11.879 18.656 14.696 1.00 41.66 116 THR A C 1
ATOM 906 O O . THR A 1 116 ? -12.590 19.014 13.756 1.00 41.66 116 THR A O 1
ATOM 909 N N . SER A 1 117 ? -12.337 18.415 15.921 1.00 42.34 117 SER A N 1
ATOM 910 C CA . SER A 1 117 ? -13.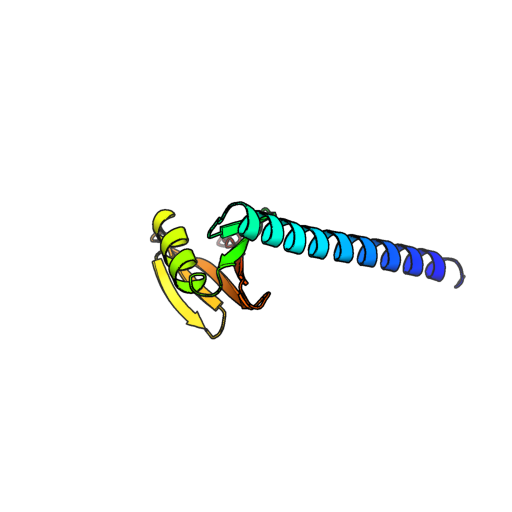675 18.717 16.380 1.00 42.34 117 SER A CA 1
ATOM 911 C C . SER A 1 117 ? -13.938 20.196 16.115 1.00 42.34 117 SER A C 1
ATOM 913 O O . SER A 1 117 ? -13.685 21.054 16.958 1.00 42.34 117 SER A O 1
ATOM 915 N N . THR A 1 118 ? -14.426 20.516 14.922 1.00 42.72 118 THR A N 1
ATOM 916 C CA . THR A 1 118 ? -14.989 21.822 14.615 1.00 42.72 118 THR A CA 1
ATOM 917 C C . THR A 1 118 ? -16.429 21.726 15.083 1.00 42.72 118 THR A C 1
ATOM 919 O O . THR A 1 118 ? -17.355 21.476 14.320 1.00 42.72 118 THR A O 1
ATOM 922 N N . GLY A 1 119 ? -16.565 21.747 16.403 1.00 43.81 119 GLY A N 1
ATOM 923 C CA . GLY A 1 119 ? -17.793 21.462 17.114 1.00 43.81 119 GLY A CA 1
ATOM 924 C C . GLY A 1 119 ? -17.748 22.083 18.496 1.00 43.81 119 GLY A C 1
ATOM 925 O O . GLY A 1 119 ? -17.770 21.352 19.480 1.00 43.81 119 GLY A O 1
ATOM 926 N N . MET A 1 120 ? -17.626 23.412 18.543 1.00 37.16 120 MET A N 1
ATOM 927 C CA . MET A 1 120 ? -18.455 24.313 19.358 1.00 37.16 120 MET A CA 1
ATOM 928 C C . MET A 1 120 ? -18.084 25.772 19.105 1.00 37.16 120 MET A C 1
ATOM 930 O O . MET A 1 120 ? -16.877 26.092 19.146 1.00 37.16 120 MET A O 1
#

Solvent-accessible surface area (backbone atoms only — not comparable to full-atom values): 6744 Å² total; per-residue (Å²): 133,68,75,68,55,56,57,55,52,53,51,52,52,51,53,52,52,51,53,52,50,52,57,53,49,48,50,54,49,43,53,51,50,28,67,74,73,64,47,62,60,37,83,65,48,77,54,96,58,28,40,31,32,40,20,35,54,93,43,41,73,62,48,52,54,51,60,38,40,78,75,56,33,39,82,73,50,72,62,91,52,35,35,38,28,38,30,97,86,71,50,57,36,49,31,37,56,43,83,72,50,98,62,29,19,35,38,38,38,41,51,56,74,76,79,70,79,89,76,130

Organism: NCBI:txid1214604

pLDDT: mean 82.65, std 13.13, range [37.16, 94.25]